Protein AF-A0A496Q6F1-F1 (afdb_monomer_lite)

Structure (mmCIF, N/CA/C/O backbone):
data_AF-A0A496Q6F1-F1
#
_entry.id   AF-A0A496Q6F1-F1
#
loop_
_atom_site.group_PDB
_atom_site.id
_atom_site.type_symbol
_atom_site.label_atom_id
_atom_site.label_alt_id
_atom_site.label_comp_id
_atom_site.label_asym_id
_atom_site.label_entity_id
_atom_site.label_seq_id
_atom_site.pdbx_PDB_ins_code
_atom_site.Cartn_x
_atom_site.Cartn_y
_atom_site.Cartn_z
_atom_site.occupancy
_atom_site.B_iso_or_equiv
_atom_site.auth_seq_id
_atom_site.auth_comp_id
_atom_site.auth_asym_id
_atom_site.auth_atom_id
_atom_site.pdbx_PDB_model_num
ATOM 1 N N . ASP A 1 1 ? -21.180 -5.794 12.464 1.00 66.94 1 ASP A N 1
ATOM 2 C CA . ASP A 1 1 ? -19.836 -5.200 12.377 1.00 66.94 1 ASP A CA 1
ATOM 3 C C . ASP A 1 1 ? -19.638 -4.584 11.012 1.00 66.94 1 ASP A C 1
ATOM 5 O O . ASP A 1 1 ? -19.611 -5.305 10.016 1.00 66.94 1 ASP A O 1
ATOM 9 N N . ASP A 1 2 ? -19.570 -3.256 10.966 1.00 85.56 2 ASP A N 1
ATOM 10 C CA . ASP A 1 2 ? -19.329 -2.522 9.725 1.00 85.56 2 ASP A CA 1
ATOM 11 C C . ASP A 1 2 ? -17.847 -2.632 9.361 1.00 85.56 2 ASP A C 1
ATOM 13 O O . ASP A 1 2 ? -16.981 -2.213 10.127 1.00 85.56 2 ASP A O 1
ATOM 17 N N . LYS A 1 3 ? -17.548 -3.218 8.197 1.00 93.88 3 LYS A N 1
ATOM 18 C CA . LYS A 1 3 ? -16.175 -3.328 7.687 1.00 93.88 3 LYS A CA 1
ATOM 19 C C . LYS A 1 3 ? -15.782 -2.071 6.923 1.00 93.88 3 LYS A C 1
ATOM 21 O O . LYS A 1 3 ? -16.478 -1.662 5.993 1.00 93.88 3 LYS A O 1
ATOM 26 N N . ILE A 1 4 ? -14.618 -1.520 7.234 1.00 97.06 4 ILE A N 1
ATOM 27 C CA . ILE A 1 4 ? -14.056 -0.334 6.595 1.00 97.06 4 ILE A CA 1
ATOM 28 C C . ILE A 1 4 ? -13.010 -0.765 5.572 1.00 97.06 4 ILE A C 1
ATOM 30 O O . ILE A 1 4 ? -12.054 -1.480 5.865 1.00 97.06 4 ILE A O 1
ATOM 34 N N . THR A 1 5 ? -13.182 -0.320 4.331 1.00 97.31 5 THR A N 1
ATOM 35 C CA . THR A 1 5 ? -12.238 -0.582 3.239 1.00 97.31 5 THR A CA 1
ATOM 36 C C . THR A 1 5 ? -11.711 0.739 2.705 1.00 97.31 5 THR A C 1
ATOM 38 O O . THR A 1 5 ? -12.489 1.588 2.276 1.00 97.31 5 THR A O 1
ATOM 41 N N . ALA A 1 6 ? -10.393 0.916 2.734 1.00 97.88 6 ALA A N 1
ATOM 42 C CA . ALA A 1 6 ? -9.736 2.042 2.090 1.00 97.88 6 ALA A CA 1
ATOM 43 C C . ALA A 1 6 ? -9.359 1.652 0.661 1.00 97.88 6 ALA A C 1
ATOM 45 O O . ALA A 1 6 ? -8.860 0.551 0.433 1.00 97.88 6 ALA A O 1
ATOM 46 N N . ILE A 1 7 ? -9.540 2.564 -0.292 1.00 97.88 7 ILE A N 1
ATOM 47 C CA . ILE A 1 7 ? -9.219 2.331 -1.703 1.00 97.88 7 ILE A CA 1
ATOM 48 C C . ILE A 1 7 ? -8.487 3.555 -2.250 1.00 97.88 7 ILE A C 1
ATOM 50 O O . ILE A 1 7 ? -8.944 4.680 -2.049 1.00 97.88 7 ILE A O 1
ATOM 54 N N . GLU A 1 8 ? -7.375 3.344 -2.949 1.00 97.81 8 GLU A N 1
ATOM 55 C CA . GLU A 1 8 ? -6.766 4.360 -3.811 1.00 97.81 8 GLU A CA 1
ATOM 56 C C . GLU A 1 8 ? -6.857 3.917 -5.274 1.00 97.81 8 GLU A C 1
ATOM 58 O O . GLU A 1 8 ? -6.491 2.795 -5.624 1.00 97.81 8 GLU A O 1
ATOM 63 N N . ILE A 1 9 ? -7.389 4.802 -6.120 1.00 96.94 9 ILE A N 1
ATOM 64 C CA . ILE A 1 9 ? -7.565 4.575 -7.556 1.00 96.94 9 ILE A CA 1
ATOM 65 C C . ILE A 1 9 ? -6.681 5.568 -8.298 1.00 96.94 9 ILE A C 1
ATOM 67 O O . ILE A 1 9 ? -6.809 6.780 -8.104 1.00 96.94 9 ILE A O 1
ATOM 71 N N . LYS A 1 10 ? -5.788 5.066 -9.150 1.00 96.19 10 LYS A N 1
ATOM 72 C CA . LYS A 1 10 ? -4.885 5.904 -9.944 1.00 96.19 10 LYS A CA 1
ATOM 73 C C . LYS A 1 10 ? -4.533 5.200 -11.250 1.00 96.19 10 LYS A C 1
ATOM 75 O O . LYS A 1 10 ? -4.463 3.983 -11.287 1.00 96.19 10 LYS A O 1
ATOM 80 N N . SER A 1 11 ? -4.306 5.949 -12.328 1.00 96.31 11 SER A N 1
ATOM 81 C CA . SER A 1 11 ? -3.916 5.367 -13.624 1.00 96.31 11 SER A CA 1
ATOM 82 C C . SER A 1 11 ? -2.504 4.770 -13.621 1.00 96.31 11 SER A C 1
ATOM 84 O O . SER A 1 11 ? -2.191 3.930 -14.456 1.00 96.31 11 SER A O 1
ATOM 86 N N . SER A 1 12 ? -1.647 5.211 -12.701 1.00 96.44 12 SER A N 1
ATOM 87 C CA . SER A 1 12 ? -0.319 4.654 -12.466 1.00 96.44 12 SER A CA 1
ATOM 88 C C . SER A 1 12 ? 0.110 4.926 -11.025 1.00 96.44 12 SER A C 1
ATOM 90 O O . SER A 1 12 ? -0.196 5.994 -10.483 1.00 96.44 12 SER A O 1
ATOM 92 N N . MET A 1 13 ? 0.816 3.981 -10.403 1.00 97.94 13 MET A N 1
ATOM 93 C CA . MET A 1 13 ? 1.357 4.127 -9.050 1.00 97.94 13 MET A CA 1
ATOM 94 C C . MET A 1 13 ? 2.822 3.711 -8.973 1.00 97.94 13 MET A C 1
ATOM 96 O O . MET A 1 13 ? 3.195 2.598 -9.336 1.00 97.94 13 MET A O 1
ATOM 100 N N . SER A 1 14 ? 3.642 4.607 -8.430 1.00 98.00 14 SER A N 1
ATOM 101 C CA . SER A 1 14 ? 5.022 4.341 -8.032 1.00 98.00 14 SER A CA 1
ATOM 102 C C . SER A 1 14 ? 5.103 3.788 -6.604 1.00 98.00 14 SER A C 1
ATOM 104 O O . SER A 1 14 ? 4.152 3.864 -5.823 1.00 98.00 14 SER A O 1
ATOM 106 N N . LYS A 1 15 ? 6.298 3.343 -6.197 1.00 97.62 15 LYS A N 1
ATOM 107 C CA . LYS A 1 15 ? 6.596 2.997 -4.795 1.00 97.62 15 LYS A CA 1
ATOM 108 C C . LYS A 1 15 ? 6.289 4.145 -3.815 1.00 97.62 15 LYS A C 1
ATOM 110 O O . LYS A 1 15 ? 5.850 3.899 -2.694 1.00 97.62 15 LYS A O 1
ATOM 115 N N . TYR A 1 16 ? 6.485 5.402 -4.227 1.00 98.19 16 TYR A N 1
ATOM 116 C CA . TYR A 1 16 ? 6.167 6.571 -3.398 1.00 98.19 16 TYR A CA 1
ATOM 117 C C . TYR A 1 16 ? 4.661 6.778 -3.239 1.00 98.19 16 TYR A C 1
ATOM 119 O O . TYR A 1 16 ? 4.217 7.143 -2.150 1.00 98.19 16 TYR A O 1
ATOM 127 N N . ASP A 1 17 ? 3.879 6.511 -4.287 1.00 98.38 17 ASP A N 1
ATOM 128 C CA . ASP A 1 17 ? 2.418 6.571 -4.214 1.00 98.38 17 ASP A CA 1
ATOM 129 C C . ASP A 1 17 ? 1.875 5.521 -3.231 1.00 98.38 17 ASP A C 1
ATOM 131 O O . ASP A 1 17 ? 0.988 5.835 -2.442 1.00 98.38 17 ASP A O 1
ATOM 135 N N . VAL A 1 18 ? 2.459 4.315 -3.195 1.00 98.38 18 VAL A N 1
ATOM 136 C CA . VAL A 1 18 ? 2.101 3.263 -2.221 1.00 98.38 18 VAL A CA 1
ATOM 137 C C . VAL A 1 18 ? 2.369 3.711 -0.778 1.00 98.38 18 VAL A C 1
ATOM 139 O O . VAL A 1 18 ? 1.496 3.594 0.082 1.00 98.38 18 VAL A O 1
ATOM 142 N N . TYR A 1 19 ? 3.536 4.302 -0.496 1.00 98.50 19 TYR A N 1
ATOM 143 C CA . TYR A 1 19 ? 3.806 4.868 0.834 1.00 98.50 19 TYR A CA 1
ATOM 144 C C . TYR A 1 19 ? 2.880 6.036 1.182 1.00 98.50 19 TYR A C 1
ATOM 146 O O . TYR A 1 19 ? 2.485 6.195 2.339 1.00 98.50 19 TYR A O 1
ATOM 154 N N . ALA A 1 20 ? 2.554 6.887 0.207 1.00 98.62 20 ALA A N 1
ATOM 155 C CA . ALA A 1 20 ? 1.622 7.984 0.418 1.00 98.62 20 ALA A CA 1
ATOM 156 C C . ALA A 1 20 ? 0.231 7.447 0.776 1.00 98.62 20 ALA A C 1
ATOM 158 O O . ALA A 1 20 ? -0.379 7.942 1.724 1.00 98.62 20 ALA A O 1
ATOM 159 N N . TYR A 1 21 ? -0.234 6.412 0.077 1.00 98.62 21 TYR A N 1
ATOM 160 C CA . TYR A 1 21 ? -1.483 5.723 0.378 1.00 98.62 21 TYR A CA 1
ATOM 161 C C . TYR A 1 21 ? -1.498 5.159 1.806 1.00 98.62 21 TYR A C 1
ATOM 163 O O . TYR A 1 21 ? -2.409 5.461 2.577 1.00 98.62 21 TYR A O 1
ATOM 171 N N . ASP A 1 22 ? -0.451 4.441 2.220 1.00 98.50 22 ASP A N 1
ATOM 172 C CA . ASP A 1 22 ? -0.359 3.874 3.574 1.00 98.50 22 ASP A CA 1
ATOM 173 C C . ASP A 1 22 ? -0.426 4.947 4.677 1.00 98.50 22 ASP A C 1
ATOM 175 O O . ASP A 1 22 ? -1.127 4.806 5.687 1.00 98.50 22 ASP A O 1
ATOM 179 N N . LYS A 1 23 ? 0.232 6.092 4.448 1.00 98.56 23 LYS A N 1
ATOM 180 C CA . LYS A 1 23 ? 0.164 7.248 5.352 1.00 98.56 23 LYS A CA 1
ATOM 181 C C . LYS A 1 23 ? -1.237 7.856 5.415 1.00 98.56 23 LYS A C 1
ATOM 183 O O . LYS A 1 23 ? -1.654 8.253 6.506 1.00 98.56 23 LYS A O 1
ATOM 188 N N . LYS A 1 24 ? -1.966 7.925 4.293 1.00 98.56 24 LYS A N 1
ATOM 189 C CA . LYS A 1 24 ? -3.367 8.390 4.265 1.00 98.56 24 LYS A CA 1
ATOM 190 C C . LYS A 1 24 ? -4.262 7.460 5.079 1.00 98.56 24 LYS A C 1
ATOM 192 O O . LYS A 1 24 ? -5.049 7.953 5.884 1.00 98.56 24 LYS A O 1
ATOM 197 N N . VAL A 1 25 ? -4.100 6.142 4.930 1.00 98.56 25 VAL A N 1
ATOM 198 C CA . VAL A 1 25 ? -4.843 5.148 5.723 1.00 98.56 25 VAL A CA 1
ATOM 199 C C . VAL A 1 25 ? -4.541 5.317 7.209 1.00 98.56 25 VAL A C 1
ATOM 201 O O . VAL A 1 25 ? -5.455 5.499 8.007 1.00 98.56 25 VAL A O 1
ATOM 204 N N . SER A 1 26 ? -3.261 5.376 7.577 1.00 98.31 26 SER A N 1
ATOM 205 C CA . SER A 1 26 ? -2.839 5.578 8.966 1.00 98.31 26 SER A CA 1
ATOM 206 C C . SER A 1 26 ? -3.378 6.884 9.564 1.00 98.31 26 SER A C 1
ATOM 208 O O . SER A 1 26 ? -3.739 6.943 10.739 1.00 98.31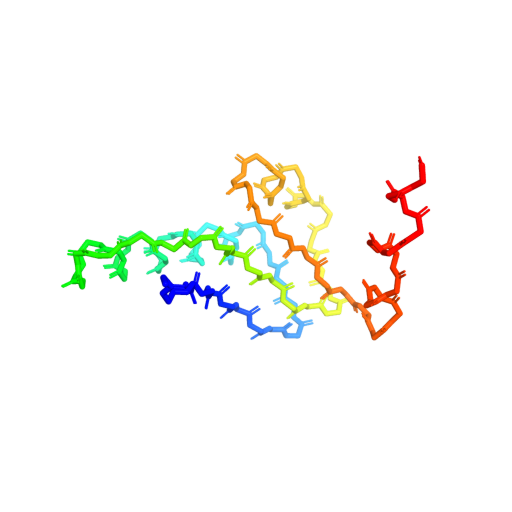 26 SER A O 1
ATOM 210 N N . PHE A 1 27 ? -3.426 7.958 8.772 1.00 98.56 27 PHE A N 1
ATOM 211 C CA . PHE A 1 27 ? -4.030 9.222 9.186 1.00 98.56 27 PHE A CA 1
ATOM 212 C C . PHE A 1 27 ? -5.540 9.085 9.409 1.00 98.56 27 PHE A C 1
ATOM 214 O O . PHE A 1 27 ? -6.042 9.562 10.426 1.00 98.56 27 PHE A O 1
ATOM 221 N N . PHE A 1 28 ? -6.247 8.421 8.492 1.00 98.12 28 PHE A N 1
ATOM 222 C CA . PHE A 1 28 ? -7.681 8.168 8.600 1.00 98.12 28 PHE A CA 1
ATOM 223 C C . PHE A 1 28 ? -8.024 7.348 9.851 1.00 98.12 28 PHE A C 1
ATOM 225 O O . PHE A 1 28 ? -8.915 7.746 10.600 1.00 98.12 28 PHE A O 1
ATOM 232 N N . GLU A 1 29 ? -7.289 6.266 10.120 1.00 98.12 29 GLU A N 1
ATOM 233 C CA . GLU A 1 29 ? -7.472 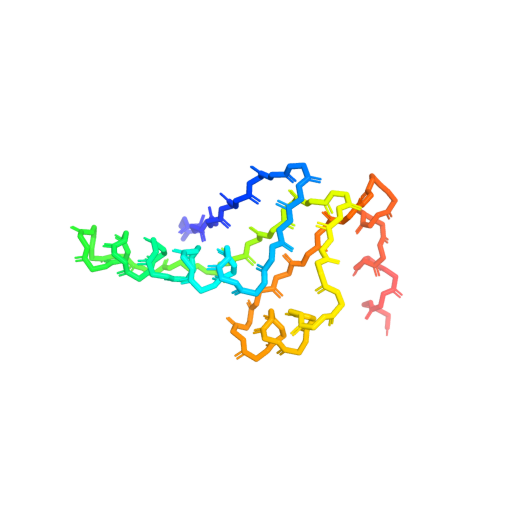5.450 11.327 1.00 98.12 29 GLU A CA 1
ATOM 234 C C . GLU A 1 29 ? -7.320 6.282 12.601 1.00 98.12 29 GLU A C 1
ATOM 236 O O . GLU A 1 29 ? -8.208 6.292 13.453 1.00 98.12 29 GLU A O 1
ATOM 241 N N . ARG A 1 30 ? -6.217 7.038 12.716 1.00 98.31 30 ARG A N 1
ATOM 242 C CA . ARG A 1 30 ? -5.952 7.871 13.900 1.00 98.31 30 ARG A CA 1
ATOM 243 C C . ARG A 1 30 ? -7.004 8.955 14.091 1.00 98.31 30 ARG A C 1
ATOM 245 O O . ARG A 1 30 ? -7.427 9.193 15.216 1.00 98.31 30 ARG A O 1
ATOM 252 N N . ARG A 1 31 ? -7.406 9.622 13.007 1.00 98.25 31 ARG A N 1
ATOM 253 C CA . ARG A 1 31 ? -8.361 10.734 13.056 1.00 98.25 31 ARG A CA 1
ATOM 254 C C . ARG A 1 31 ? -9.759 10.279 13.468 1.00 98.25 31 ARG A C 1
ATOM 256 O O . ARG A 1 31 ? -10.427 11.013 14.183 1.00 98.25 31 ARG A O 1
ATOM 263 N N . ASN A 1 32 ? -10.195 9.115 12.993 1.00 97.12 32 ASN A N 1
ATOM 264 C CA . ASN A 1 32 ? -11.557 8.627 13.218 1.00 97.12 32 ASN A CA 1
ATOM 265 C C . ASN A 1 32 ? -11.643 7.582 14.341 1.00 97.12 32 ASN A C 1
ATOM 267 O O . ASN A 1 32 ? -12.736 7.125 14.643 1.00 97.12 32 ASN A O 1
ATOM 271 N N . GLN A 1 33 ? -10.512 7.210 14.954 1.00 97.12 33 GLN A N 1
ATOM 272 C CA . GLN A 1 33 ? -10.424 6.159 15.976 1.00 97.12 33 GLN A CA 1
ATOM 273 C C . GLN A 1 33 ? -11.022 4.823 15.506 1.00 97.12 33 GLN A C 1
ATOM 275 O O . GLN A 1 33 ? -11.654 4.098 16.270 1.00 97.12 33 GLN A O 1
ATOM 280 N N . VAL A 1 34 ? -10.797 4.498 14.232 1.00 96.12 34 VAL A N 1
ATOM 281 C CA . VAL A 1 34 ? -11.253 3.257 13.595 1.00 96.12 34 VAL A CA 1
ATOM 282 C C . VAL A 1 34 ? -10.072 2.440 13.092 1.00 96.12 34 VAL A C 1
ATOM 284 O O . VAL A 1 34 ? -8.953 2.947 12.969 1.00 96.12 34 VAL A O 1
ATOM 287 N N . LYS A 1 35 ? -10.337 1.179 12.754 1.00 96.62 35 LYS A N 1
ATOM 288 C CA . LYS A 1 35 ? -9.407 0.321 12.027 1.00 96.62 35 LYS A CA 1
ATOM 289 C C . LYS A 1 35 ? -9.920 0.036 10.629 1.00 96.62 35 LYS A C 1
ATOM 291 O O . LYS A 1 35 ? -11.108 -0.193 10.438 1.00 96.62 35 LYS A O 1
ATOM 296 N N . VAL A 1 36 ? -9.020 0.115 9.655 1.00 97.88 36 VAL A N 1
ATOM 297 C CA . VAL A 1 36 ? -9.303 -0.256 8.273 1.00 97.88 36 VAL A CA 1
ATOM 298 C C . VAL A 1 36 ? -9.047 -1.748 8.128 1.00 97.88 36 VAL A C 1
ATOM 300 O O . VAL A 1 36 ? -7.928 -2.214 8.323 1.00 97.88 36 VAL A O 1
ATOM 303 N N . ASP A 1 37 ? -10.079 -2.496 7.751 1.00 97.56 37 ASP A N 1
ATOM 304 C CA . ASP A 1 37 ? -10.000 -3.949 7.590 1.00 97.56 37 ASP A CA 1
ATOM 305 C C . ASP A 1 37 ? -9.267 -4.353 6.309 1.00 97.56 37 ASP A C 1
ATOM 307 O O . ASP A 1 37 ? -8.665 -5.422 6.235 1.00 97.56 37 ASP A O 1
ATOM 311 N N . ARG A 1 38 ? -9.368 -3.525 5.260 1.00 97.19 38 ARG A N 1
ATOM 312 C CA . ARG A 1 38 ? -8.832 -3.827 3.925 1.00 97.19 38 ARG A CA 1
ATOM 313 C C . ARG A 1 38 ? -8.270 -2.582 3.250 1.00 97.19 38 ARG A C 1
ATOM 315 O O . ARG A 1 38 ? -8.934 -1.545 3.208 1.00 97.19 38 ARG A O 1
ATOM 322 N N . LYS A 1 39 ? -7.077 -2.714 2.666 1.00 98.00 39 LYS A N 1
ATOM 323 C CA . LYS A 1 39 ? -6.410 -1.681 1.861 1.00 98.00 39 LYS A CA 1
ATOM 324 C C . LYS A 1 39 ? -6.310 -2.153 0.414 1.00 98.00 39 LYS A C 1
ATOM 326 O O . LYS A 1 39 ? -5.660 -3.164 0.150 1.00 98.00 39 LYS A O 1
ATOM 331 N N . LEU A 1 40 ? -6.960 -1.444 -0.504 1.00 97.19 40 LEU A N 1
ATOM 332 C CA . LEU A 1 40 ? -7.003 -1.792 -1.921 1.00 97.19 40 LEU A CA 1
ATOM 333 C C . LEU A 1 40 ? -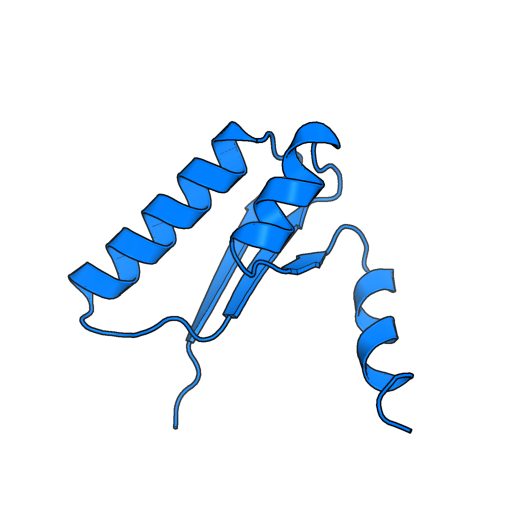6.351 -0.703 -2.776 1.00 97.19 40 LEU A C 1
ATOM 335 O O . LEU A 1 40 ? -6.558 0.491 -2.561 1.00 97.19 40 LEU A O 1
ATOM 339 N N . ILE A 1 41 ? -5.619 -1.135 -3.791 1.00 97.44 41 ILE A N 1
ATOM 340 C CA . ILE A 1 41 ? -5.102 -0.304 -4.870 1.00 97.44 41 ILE A CA 1
ATOM 341 C C . ILE A 1 41 ? -5.796 -0.744 -6.155 1.00 97.44 41 ILE A C 1
ATOM 343 O O . ILE A 1 41 ? -5.804 -1.929 -6.473 1.00 97.44 41 ILE A O 1
ATOM 347 N N . ILE A 1 42 ? -6.351 0.202 -6.906 1.00 96.00 42 ILE A N 1
ATOM 348 C CA . ILE A 1 42 ? -6.891 -0.048 -8.244 1.00 96.00 42 ILE A CA 1
ATOM 349 C C . ILE A 1 42 ? -6.070 0.778 -9.232 1.00 96.00 42 ILE A C 1
ATOM 351 O O . ILE A 1 42 ? -6.198 2.004 -9.281 1.00 96.00 42 ILE A O 1
ATOM 355 N N . THR A 1 43 ? -5.190 0.117 -9.983 1.00 95.81 43 THR A N 1
ATOM 356 C CA . THR A 1 43 ? -4.299 0.782 -10.944 1.00 95.81 43 THR A CA 1
ATOM 357 C C . THR A 1 43 ? -3.949 -0.137 -12.104 1.00 95.81 43 THR A C 1
ATOM 359 O O . THR A 1 43 ? -3.404 -1.210 -11.861 1.00 95.81 43 THR A O 1
ATOM 362 N N . PRO A 1 44 ? -4.156 0.274 -13.369 1.00 94.69 44 PRO A N 1
ATOM 363 C CA . PRO A 1 44 ? -3.726 -0.531 -14.509 1.00 94.69 44 PRO A CA 1
ATOM 364 C C . PRO A 1 44 ? -2.198 -0.620 -14.623 1.00 94.69 44 PRO A C 1
ATOM 366 O O . PRO A 1 44 ? -1.687 -1.439 -15.380 1.00 94.69 44 PRO A O 1
ATOM 369 N N . MET A 1 45 ? -1.453 0.228 -13.903 1.00 95.38 45 MET A N 1
ATOM 370 C CA . MET A 1 45 ? 0.007 0.257 -13.935 1.00 95.38 45 MET A CA 1
ATOM 371 C C . MET A 1 45 ? 0.568 0.448 -12.524 1.00 95.38 45 MET A C 1
ATOM 373 O O . MET A 1 45 ? 0.576 1.558 -11.985 1.00 95.38 45 MET A O 1
ATOM 377 N N . LEU A 1 46 ? 1.052 -0.631 -11.919 1.00 96.38 46 LEU A N 1
ATOM 378 C CA . LEU A 1 46 ? 1.885 -0.573 -10.721 1.00 96.38 46 LEU A CA 1
ATOM 379 C C . LEU A 1 46 ? 3.353 -0.664 -11.148 1.00 96.38 46 LEU A C 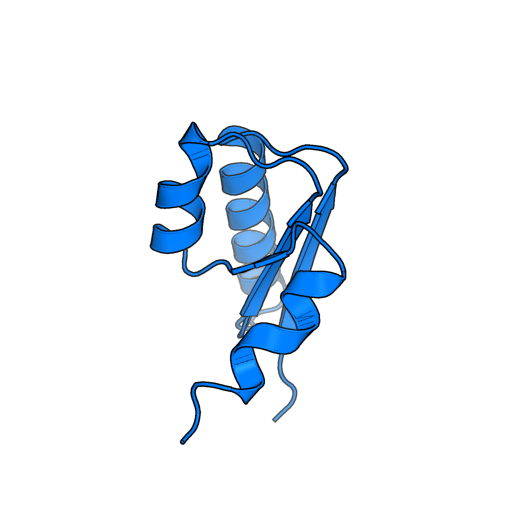1
ATOM 381 O O . LEU A 1 46 ? 3.707 -1.510 -11.963 1.00 96.38 46 LEU A O 1
ATOM 385 N N . ASP A 1 47 ? 4.208 0.205 -10.612 1.00 96.62 47 ASP A N 1
ATOM 386 C CA . ASP A 1 47 ? 5.655 0.060 -10.774 1.00 96.62 47 ASP A CA 1
ATOM 387 C C . ASP A 1 47 ? 6.094 -1.302 -10.200 1.00 96.62 47 ASP A C 1
ATOM 389 O O . ASP A 1 47 ? 5.852 -1.537 -9.013 1.00 96.62 47 ASP A O 1
ATOM 393 N N . PRO A 1 48 ? 6.773 -2.175 -10.968 1.00 95.44 48 PRO A N 1
ATOM 394 C CA . PRO A 1 48 ? 7.198 -3.493 -10.485 1.00 95.44 48 PRO A CA 1
ATOM 395 C C . PRO A 1 48 ? 8.022 -3.433 -9.191 1.00 95.44 48 PRO A C 1
ATOM 397 O O . PRO A 1 48 ? 7.961 -4.316 -8.341 1.00 95.44 48 PRO A O 1
ATOM 400 N N . ARG A 1 49 ? 8.752 -2.331 -8.968 1.00 95.88 49 ARG A N 1
ATOM 401 C CA . ARG A 1 49 ? 9.545 -2.102 -7.745 1.00 95.88 49 ARG A CA 1
ATOM 402 C C . ARG A 1 49 ? 8.690 -1.857 -6.495 1.00 95.88 49 ARG A C 1
ATOM 404 O O . ARG A 1 49 ? 9.238 -1.709 -5.400 1.00 95.88 49 ARG A O 1
ATOM 411 N N . ALA A 1 50 ? 7.374 -1.728 -6.650 1.00 97.12 50 ALA A N 1
ATOM 412 C CA . ALA A 1 50 ? 6.413 -1.515 -5.577 1.00 97.12 50 ALA A CA 1
ATOM 413 C C . ALA A 1 50 ? 5.644 -2.790 -5.189 1.00 97.12 50 ALA A C 1
ATOM 415 O O . ALA A 1 50 ? 4.991 -2.777 -4.149 1.00 97.12 50 ALA A O 1
ATOM 416 N N . GLU A 1 51 ? 5.736 -3.880 -5.957 1.00 95.06 51 GLU A N 1
ATOM 417 C CA . GLU A 1 51 ? 4.982 -5.122 -5.711 1.00 95.06 51 GLU A CA 1
ATOM 418 C C . GLU A 1 51 ? 5.260 -5.711 -4.320 1.00 95.06 51 GLU A C 1
ATOM 420 O O . GLU A 1 51 ? 4.338 -5.933 -3.535 1.00 95.06 51 GLU A O 1
ATOM 425 N N . GLU A 1 52 ? 6.537 -5.864 -3.965 1.00 96.31 52 GLU A N 1
ATOM 426 C CA . GLU A 1 52 ? 6.952 -6.355 -2.644 1.00 96.31 52 GLU A CA 1
ATOM 427 C C . GLU A 1 52 ? 6.487 -5.418 -1.512 1.00 96.31 52 GLU A C 1
ATOM 429 O O . GLU A 1 52 ? 6.087 -5.852 -0.428 1.00 96.31 52 GLU A O 1
ATOM 434 N N . LEU A 1 53 ? 6.475 -4.104 -1.767 1.00 97.88 53 LEU A N 1
ATOM 435 C CA . LEU A 1 53 ? 6.013 -3.125 -0.785 1.00 97.88 53 LEU A CA 1
ATOM 436 C C . LEU A 1 53 ? 4.507 -3.258 -0.530 1.00 97.88 53 LEU A C 1
ATOM 438 O O . LEU A 1 53 ? 4.072 -3.248 0.616 1.00 97.88 53 LEU A O 1
ATOM 442 N N . VAL A 1 54 ? 3.710 -3.392 -1.587 1.00 97.31 54 VAL A N 1
ATOM 443 C CA . VAL A 1 54 ? 2.261 -3.603 -1.481 1.00 97.31 54 VAL A CA 1
ATOM 444 C C . VAL A 1 54 ? 1.962 -4.847 -0.641 1.00 97.31 54 VAL A C 1
ATOM 446 O O . VAL A 1 54 ? 1.149 -4.776 0.283 1.00 97.31 54 VAL A O 1
ATOM 449 N N . GLN A 1 55 ? 2.651 -5.960 -0.917 1.00 95.75 55 GLN A N 1
ATOM 450 C CA . GLN A 1 55 ? 2.471 -7.214 -0.180 1.00 95.75 55 GLN A CA 1
ATOM 451 C C . GLN A 1 55 ? 2.861 -7.068 1.295 1.00 95.75 55 GLN A C 1
ATOM 453 O O . GLN A 1 55 ? 2.081 -7.424 2.177 1.00 95.75 55 GLN A O 1
ATOM 458 N N . SER A 1 56 ? 4.028 -6.482 1.579 1.00 97.56 56 SER A N 1
ATOM 459 C CA . SER A 1 56 ? 4.499 -6.277 2.960 1.00 97.56 56 SER A CA 1
ATOM 460 C C . SER A 1 56 ? 3.619 -5.320 3.772 1.00 97.56 56 SER A C 1
ATOM 462 O O . SER A 1 56 ? 3.542 -5.442 4.993 1.00 97.56 56 SER A O 1
ATOM 464 N N . LEU A 1 57 ? 2.906 -4.403 3.112 1.00 97.44 57 LEU A N 1
ATOM 465 C CA . LEU A 1 57 ? 1.923 -3.525 3.746 1.00 97.44 57 LEU A CA 1
ATOM 466 C C . LEU A 1 57 ? 0.521 -4.146 3.845 1.00 97.44 57 LEU A C 1
ATOM 468 O O . LEU A 1 57 ? -0.390 -3.469 4.329 1.00 97.44 57 LEU A O 1
ATOM 472 N N . GLY A 1 58 ? 0.315 -5.391 3.408 1.00 96.50 58 GLY A N 1
ATOM 473 C CA . GLY A 1 58 ? -0.989 -6.060 3.452 1.00 96.50 58 GLY A CA 1
ATOM 474 C C . GLY A 1 58 ? -2.036 -5.394 2.554 1.00 96.50 58 GLY A C 1
ATOM 475 O O . GLY A 1 58 ? -3.208 -5.305 2.920 1.00 96.50 58 GLY A O 1
ATOM 476 N N . MET A 1 59 ? -1.607 -4.849 1.415 1.00 97.19 59 MET A N 1
ATOM 477 C CA . MET A 1 59 ? -2.484 -4.234 0.421 1.00 97.19 59 MET A CA 1
ATOM 478 C C . MET A 1 59 ? -2.792 -5.228 -0.696 1.00 97.19 59 MET A C 1
ATOM 480 O O . MET A 1 59 ? -1.944 -6.036 -1.068 1.00 97.19 59 MET A O 1
ATOM 484 N N . LYS A 1 60 ? -3.987 -5.133 -1.279 1.00 95.38 60 LYS A N 1
ATOM 485 C CA . LYS A 1 60 ? -4.343 -5.877 -2.492 1.00 95.38 60 LYS A CA 1
ATOM 486 C C . LYS A 1 60 ? -4.393 -4.938 -3.692 1.00 95.38 60 LYS A C 1
ATOM 488 O O . LYS A 1 60 ? -4.924 -3.835 -3.580 1.00 95.38 60 LYS A O 1
ATOM 493 N N . VAL A 1 61 ? -3.866 -5.378 -4.830 1.00 95.06 61 VAL A N 1
ATOM 494 C CA . VAL A 1 61 ? -3.875 -4.618 -6.087 1.00 95.06 61 VAL A CA 1
ATOM 495 C C . VAL A 1 61 ? -4.850 -5.265 -7.059 1.00 95.06 61 VAL A C 1
ATOM 497 O O . VAL A 1 61 ? -4.855 -6.483 -7.207 1.00 95.06 61 VAL A O 1
ATOM 500 N N . TYR A 1 62 ? -5.646 -4.433 -7.717 1.00 93.31 62 TYR A N 1
ATOM 501 C CA . TYR A 1 62 ? -6.450 -4.779 -8.878 1.00 93.31 62 TYR A CA 1
ATOM 502 C C . TYR A 1 62 ? -5.965 -3.930 -10.052 1.00 93.31 62 TYR A C 1
ATOM 504 O O . TYR A 1 62 ? -6.075 -2.702 -10.050 1.00 93.31 62 TYR A O 1
ATOM 512 N N . SER A 1 63 ? -5.386 -4.599 -11.034 1.00 86.38 63 SER A N 1
ATOM 513 C CA . SER A 1 63 ? -4.838 -4.033 -12.262 1.00 86.38 63 SER A CA 1
ATOM 514 C C . SER A 1 63 ? -5.760 -4.171 -13.466 1.00 86.38 63 SER A C 1
ATOM 516 O O . SER A 1 63 ? -5.652 -3.414 -14.429 1.00 86.38 63 SER A O 1
ATOM 518 N N . SER A 1 64 ? -6.714 -5.094 -13.391 1.00 81.56 64 SER A N 1
ATOM 519 C CA . SER A 1 64 ? -7.657 -5.374 -14.462 1.00 81.56 64 SER A CA 1
ATOM 520 C C . SER A 1 64 ? -9.034 -5.747 -13.920 1.00 81.56 64 SER A C 1
ATOM 522 O O . SER A 1 64 ? -9.183 -6.182 -12.781 1.00 81.56 64 SER A O 1
ATOM 524 N N . CYS A 1 65 ? -10.058 -5.618 -14.766 1.00 67.88 65 CYS A N 1
ATOM 525 C CA . CYS A 1 65 ? -11.402 -6.125 -14.481 1.00 67.88 65 CYS A CA 1
ATOM 526 C 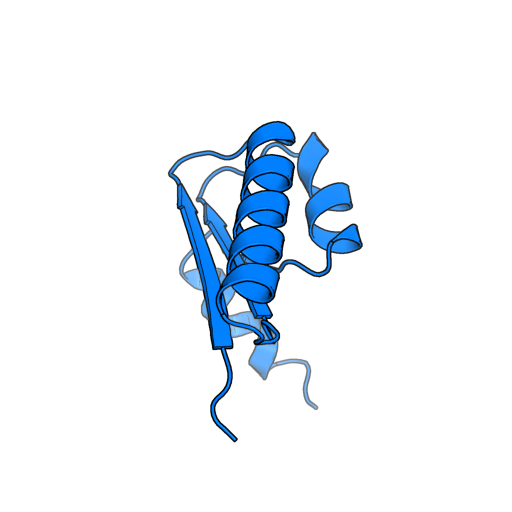C . CYS A 1 65 ? -11.452 -7.660 -14.346 1.00 67.88 65 CYS A C 1
ATOM 528 O O . CYS A 1 65 ? -12.388 -8.177 -13.743 1.00 67.88 65 CYS A O 1
ATOM 530 N N . TYR A 1 66 ? -10.439 -8.375 -14.851 1.00 66.31 66 TYR A N 1
ATOM 531 C CA . TYR A 1 66 ? -10.317 -9.830 -14.707 1.00 66.31 66 TYR A CA 1
ATOM 532 C C . TYR A 1 66 ? -9.823 -10.269 -13.322 1.00 66.31 66 TYR A C 1
ATOM 534 O O . TYR A 1 66 ? -10.144 -11.370 -12.889 1.00 66.31 66 TYR A O 1
ATOM 542 N N . ASP A 1 67 ? -9.167 -9.382 -12.569 1.00 66.88 67 ASP A N 1
ATOM 543 C CA . ASP A 1 67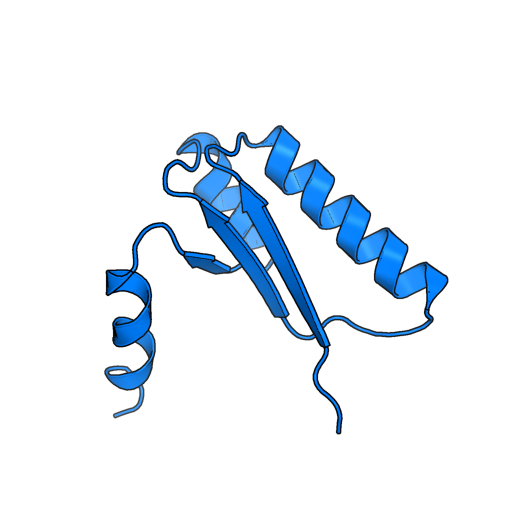 ? -8.668 -9.670 -11.213 1.00 66.88 67 ASP A CA 1
ATOM 544 C C . ASP A 1 67 ? -9.819 -9.876 -10.197 1.00 66.88 67 ASP A C 1
ATOM 546 O O . ASP A 1 67 ? -9.606 -10.234 -9.037 1.00 66.88 67 ASP A O 1
ATOM 550 N N . TRP A 1 68 ? -11.063 -9.628 -10.622 1.00 57.84 68 TRP A N 1
ATOM 551 C CA . TRP A 1 68 ? -12.285 -9.791 -9.833 1.00 57.84 68 TRP A CA 1
ATOM 552 C C . TRP A 1 68 ? -12.806 -11.247 -9.769 1.00 57.84 68 TRP A C 1
ATOM 554 O O . TRP A 1 68 ? -13.813 -11.493 -9.115 1.00 57.84 68 TRP A O 1
ATOM 564 N N . GLY A 1 69 ? -12.136 -12.231 -10.384 1.00 55.75 69 GLY A N 1
ATOM 565 C CA . GLY A 1 69 ? -12.605 -13.632 -10.426 1.00 55.75 69 GLY A CA 1
ATOM 566 C C . GLY A 1 69 ? -11.752 -14.675 -9.689 1.00 55.75 69 GLY A C 1
ATOM 567 O O . GLY A 1 69 ? -12.215 -15.795 -9.472 1.00 55.75 69 GLY A O 1
ATOM 568 N N . ASP A 1 70 ? -10.527 -14.336 -9.284 1.00 54.81 70 ASP A N 1
ATOM 569 C CA . ASP A 1 70 ? -9.538 -15.350 -8.877 1.00 54.81 70 ASP A CA 1
ATOM 570 C C . ASP A 1 70 ? -9.598 -15.740 -7.387 1.00 54.81 70 ASP A C 1
ATOM 572 O O . ASP A 1 70 ? -9.027 -16.750 -6.977 1.00 54.81 70 ASP A O 1
ATOM 576 N N . GLU A 1 71 ? -10.327 -14.992 -6.552 1.00 54.69 71 GLU A N 1
ATOM 577 C CA . GLU A 1 71 ? -10.461 -15.305 -5.117 1.00 54.69 71 GLU A CA 1
ATOM 578 C C . GLU A 1 71 ? -11.536 -16.351 -4.792 1.00 54.69 71 GLU A C 1
ATOM 580 O O . GLU A 1 71 ? -11.500 -16.941 -3.709 1.00 54.69 71 GLU A O 1
ATOM 585 N N . GLU A 1 72 ? -12.485 -16.607 -5.697 1.00 49.75 72 GLU A N 1
ATOM 586 C CA . GLU A 1 72 ? -13.537 -17.612 -5.477 1.00 49.75 72 GLU A CA 1
ATOM 587 C C . GLU A 1 72 ? -13.079 -19.039 -5.815 1.00 49.75 72 GLU A C 1
ATOM 589 O O . GLU A 1 72 ? -13.635 -19.996 -5.282 1.00 49.75 72 GLU A O 1
ATOM 594 N N . GLN A 1 73 ? -12.022 -19.207 -6.618 1.00 41.12 73 GLN A N 1
ATOM 595 C CA . GLN A 1 73 ? -11.552 -20.530 -7.057 1.00 41.12 73 GLN A CA 1
ATOM 596 C C . GLN A 1 73 ? -10.560 -21.208 -6.101 1.00 41.12 73 GLN A C 1
ATOM 598 O O . GLN A 1 73 ? -10.300 -22.398 -6.248 1.00 41.12 73 GLN A O 1
ATOM 603 N N . ASN A 1 74 ? -10.036 -20.498 -5.097 1.00 42.16 74 ASN A N 1
ATOM 604 C CA . ASN A 1 74 ? -9.034 -21.038 -4.164 1.00 42.16 74 ASN A CA 1
ATOM 605 C C . ASN A 1 74 ? -9.593 -21.315 -2.751 1.00 42.16 74 ASN A C 1
ATOM 607 O O . ASN A 1 74 ? -8.845 -21.398 -1.779 1.00 42.16 74 ASN A O 1
ATOM 611 N N . LYS A 1 75 ? -10.924 -21.429 -2.633 1.00 42.72 75 LYS A N 1
ATOM 612 C CA . LYS A 1 75 ? -11.648 -21.849 -1.417 1.00 42.72 75 LYS A CA 1
ATOM 613 C C . LYS A 1 75 ? -12.288 -23.242 -1.562 1.00 42.72 75 LYS A C 1
ATOM 615 O O . LYS A 1 75 ? -13.396 -23.451 -1.072 1.00 42.72 75 LYS A O 1
ATOM 620 N N . SER A 1 76 ? -11.621 -24.166 -2.257 1.00 37.38 76 SER A N 1
ATOM 621 C CA . SER A 1 76 ? -11.984 -25.596 -2.279 1.00 37.38 76 SER A CA 1
ATOM 622 C C . SER A 1 76 ? -11.062 -26.411 -1.386 1.00 37.38 76 SER A C 1
ATOM 624 O O . SER A 1 76 ? -9.845 -26.127 -1.404 1.00 37.38 76 SER A O 1
#

Secondary structure (DSSP, 8-state):
-PPPEEEEE-S-B-HHHHHHHHHHHHHHHHHHT---SEEEEE-S-B-GGGHHHHHHTTEEEE-SGGGGSTTSTT--

Radius of gyration: 13.23 Å; chains: 1; bounding box: 29×36×31 Å

pLDDT: mean 89.26, std 16.74, range [37.38, 98.62]

Sequence (76 aa):
DDKITAIEIKSSMSKYDVYAYDKKVSFFERRNQVKVDRKLIITPMLDPRAEELVQSLGMKVYSSCYDWGDEEQNKS

Foldseek 3Di:
DDAAEAEDEDQEDELVNLVVQLVVQVVVCVVVVHHHPAYEYEYLYYDPVNPVVCVVSRHYYHNDPVVVPDPVVPPD